Protein AF-A0A8T7JW08-F1 (afdb_monomer_lite)

Foldseek 3Di:
DDLLVVLVVLLVVLVVQLCVLQVVHDVSCVPDPPSVVSNLVSLLSNLVSLVVHDPVVCVVCVVDPNVVSVVVNCCSVPVVVVDDSVVD

Structure (mmCIF, N/CA/C/O backbone):
data_AF-A0A8T7JW08-F1
#
_entry.id   AF-A0A8T7JW08-F1
#
loop_
_atom_site.group_PDB
_atom_site.id
_atom_site.type_symbol
_atom_site.label_atom_id
_atom_site.label_alt_id
_atom_site.label_comp_id
_atom_site.label_asym_id
_atom_site.label_entity_id
_atom_site.label_seq_id
_atom_site.pdbx_PDB_ins_code
_atom_site.Cartn_x
_atom_site.Cartn_y
_atom_site.Cartn_z
_atom_site.occupancy
_atom_site.B_iso_or_equiv
_atom_site.auth_seq_id
_atom_site.auth_comp_id
_atom_site.auth_asym_id
_atom_site.auth_atom_id
_atom_site.pdbx_PDB_model_num
ATOM 1 N N . MET A 1 1 ? -2.770 14.846 17.293 1.00 61.16 1 MET A N 1
ATOM 2 C CA . MET A 1 1 ? -3.120 14.000 16.133 1.00 61.16 1 MET A CA 1
ATOM 3 C C . MET A 1 1 ? -3.597 12.671 16.695 1.00 61.16 1 MET A C 1
ATOM 5 O O . MET A 1 1 ? -2.946 12.196 17.614 1.00 61.16 1 MET A O 1
ATOM 9 N N . ASN A 1 2 ? -4.743 12.143 16.257 1.00 87.38 2 ASN A N 1
ATOM 10 C CA . ASN A 1 2 ? -5.183 10.800 16.661 1.00 87.38 2 ASN A CA 1
ATOM 11 C C . ASN A 1 2 ? -4.223 9.758 16.047 1.00 87.38 2 ASN A C 1
ATOM 13 O O . ASN A 1 2 ? -3.754 9.969 14.928 1.00 87.38 2 ASN A O 1
ATOM 17 N N . GLU A 1 3 ? -3.924 8.670 16.759 1.00 91.50 3 GLU A N 1
ATOM 18 C CA . GLU A 1 3 ? -3.073 7.575 16.268 1.00 91.50 3 GLU A CA 1
ATOM 19 C C . GLU A 1 3 ? -3.621 6.978 14.965 1.00 91.50 3 GLU A C 1
ATOM 21 O O . GLU A 1 3 ? -2.861 6.775 14.021 1.00 91.50 3 GLU A O 1
ATOM 26 N N . ASP A 1 4 ? -4.944 6.821 14.848 1.00 96.12 4 ASP A N 1
ATOM 27 C CA . ASP A 1 4 ? -5.567 6.348 13.604 1.00 96.12 4 ASP A CA 1
ATOM 28 C C . ASP A 1 4 ? -5.258 7.278 12.422 1.00 96.12 4 ASP A C 1
ATOM 30 O O . ASP A 1 4 ? -4.959 6.818 11.324 1.00 96.12 4 ASP A O 1
ATOM 34 N N . THR A 1 5 ? -5.276 8.599 12.641 1.00 96.56 5 THR A N 1
ATOM 35 C CA . THR A 1 5 ? -4.957 9.581 11.594 1.00 96.56 5 THR A CA 1
ATOM 36 C C . THR A 1 5 ? -3.523 9.423 11.105 1.00 96.56 5 THR A C 1
ATOM 38 O O . THR A 1 5 ? -3.286 9.502 9.903 1.00 96.56 5 THR A O 1
ATOM 41 N N . LEU A 1 6 ? -2.576 9.166 12.011 1.00 97.19 6 LEU A N 1
ATOM 42 C CA . LEU A 1 6 ? -1.180 8.935 11.647 1.00 97.19 6 LEU A CA 1
ATOM 43 C C . LEU A 1 6 ? -1.039 7.705 10.738 1.00 97.19 6 LEU A C 1
ATOM 45 O O . LEU A 1 6 ? -0.393 7.782 9.693 1.00 97.19 6 LEU A O 1
ATOM 49 N N . TYR A 1 7 ? -1.670 6.587 11.105 1.00 97.75 7 TYR A N 1
ATOM 50 C CA . TYR A 1 7 ? -1.605 5.364 10.301 1.00 97.75 7 TYR A CA 1
ATOM 51 C C . TYR A 1 7 ? -2.321 5.507 8.958 1.00 97.75 7 TYR A C 1
ATOM 53 O O . TYR A 1 7 ? -1.809 5.018 7.955 1.00 97.75 7 TYR A O 1
ATOM 61 N N . LEU A 1 8 ? -3.457 6.208 8.907 1.00 96.88 8 LEU A N 1
ATOM 62 C CA . LEU A 1 8 ? -4.167 6.482 7.654 1.00 96.88 8 LEU A CA 1
ATOM 63 C C . LEU A 1 8 ? -3.343 7.350 6.697 1.00 96.88 8 LEU A C 1
ATOM 65 O O . LEU A 1 8 ? -3.317 7.061 5.502 1.00 96.88 8 LEU A O 1
ATOM 69 N N . ILE A 1 9 ? -2.641 8.366 7.210 1.00 98.00 9 ILE A N 1
ATOM 70 C CA . ILE A 1 9 ? -1.718 9.180 6.403 1.00 98.00 9 ILE A CA 1
ATOM 71 C C . ILE A 1 9 ? -0.606 8.297 5.833 1.00 98.00 9 ILE A C 1
ATOM 73 O O . ILE A 1 9 ? -0.394 8.290 4.625 1.00 98.00 9 ILE A O 1
ATOM 77 N N . HIS A 1 10 ? 0.041 7.487 6.671 1.00 98.12 10 HIS A N 1
ATOM 78 C CA . HIS A 1 10 ? 1.114 6.606 6.212 1.00 98.12 10 HIS A CA 1
ATOM 79 C C . HIS A 1 10 ? 0.630 5.566 5.180 1.00 98.12 10 HIS A C 1
ATOM 81 O O . HIS A 1 10 ? 1.334 5.271 4.214 1.00 98.12 10 HIS A O 1
ATOM 87 N N . ILE A 1 11 ? -0.588 5.031 5.340 1.00 97.88 11 ILE A N 1
ATOM 88 C CA . ILE A 1 11 ? -1.225 4.152 4.344 1.00 97.88 11 ILE A CA 1
ATOM 89 C C . ILE A 1 11 ? -1.394 4.891 3.010 1.00 97.88 11 ILE A C 1
ATOM 91 O O . ILE A 1 11 ? -1.029 4.342 1.972 1.00 97.88 11 ILE A O 1
ATOM 95 N N . ALA A 1 12 ? -1.910 6.123 3.026 1.00 98.25 12 ALA A N 1
ATOM 96 C CA . ALA A 1 12 ? -2.100 6.917 1.814 1.00 98.25 12 ALA A CA 1
ATOM 97 C C . ALA A 1 12 ? -0.767 7.206 1.102 1.00 98.25 12 ALA A C 1
ATOM 99 O O . ALA A 1 12 ? -0.637 6.933 -0.089 1.00 98.25 12 ALA A O 1
ATOM 100 N N . GLU A 1 13 ? 0.257 7.637 1.841 1.00 98.56 13 GLU A N 1
ATOM 101 C CA . GLU A 1 13 ? 1.602 7.887 1.301 1.00 98.56 13 GLU A CA 1
ATOM 102 C C . GLU A 1 13 ? 2.239 6.620 0.703 1.00 98.56 13 GLU A C 1
ATOM 104 O O . GLU A 1 13 ? 2.959 6.673 -0.303 1.00 98.56 13 GLU A O 1
ATOM 109 N N . ALA A 1 14 ? 1.993 5.455 1.311 1.00 98.50 14 ALA A N 1
ATOM 110 C CA . ALA A 1 14 ? 2.464 4.183 0.781 1.00 98.50 14 ALA A CA 1
ATOM 111 C C . ALA A 1 14 ? 1.765 3.820 -0.538 1.00 98.50 14 ALA A C 1
ATOM 113 O O . ALA A 1 14 ? 2.447 3.385 -1.467 1.00 98.50 14 ALA A O 1
ATOM 114 N N . ILE A 1 15 ? 0.451 4.053 -0.647 1.00 98.38 15 ILE A N 1
ATOM 115 C CA . ILE A 1 15 ? -0.313 3.858 -1.892 1.00 98.38 15 ILE A CA 1
ATOM 116 C C . ILE A 1 15 ? 0.221 4.774 -2.995 1.00 98.38 15 ILE A C 1
ATOM 118 O O . ILE A 1 15 ? 0.522 4.291 -4.086 1.00 98.38 15 ILE A O 1
ATOM 122 N N . GLU A 1 16 ? 0.402 6.063 -2.708 1.00 98.62 16 GLU A N 1
ATOM 123 C CA . GLU A 1 16 ? 0.941 7.033 -3.671 1.00 98.62 16 GLU A CA 1
ATOM 124 C C . GLU A 1 16 ? 2.350 6.646 -4.141 1.00 98.62 16 GLU A C 1
ATOM 126 O O . GLU A 1 16 ? 2.659 6.703 -5.333 1.00 98.62 16 GLU A O 1
ATOM 131 N N . SER A 1 17 ? 3.197 6.179 -3.216 1.00 98.62 17 SER A N 1
ATOM 132 C CA . SER A 1 17 ? 4.534 5.674 -3.551 1.00 98.62 17 SER A CA 1
ATOM 133 C C . SER A 1 17 ? 4.455 4.486 -4.512 1.00 98.62 17 SER A C 1
ATOM 135 O O . SER A 1 17 ? 5.148 4.479 -5.525 1.00 98.62 17 SER A O 1
ATOM 137 N N . ILE A 1 18 ? 3.604 3.494 -4.216 1.00 98.44 18 ILE A N 1
ATOM 138 C CA . ILE A 1 18 ? 3.430 2.305 -5.065 1.00 98.44 18 ILE A CA 1
ATOM 139 C C . ILE A 1 18 ? 2.969 2.721 -6.460 1.00 98.44 18 ILE A C 1
ATOM 141 O O . ILE A 1 18 ? 3.575 2.297 -7.439 1.00 98.44 18 ILE A O 1
ATOM 145 N N . GLN A 1 19 ? 1.952 3.583 -6.550 1.00 98.38 19 GLN A N 1
ATOM 146 C CA . GLN A 1 19 ? 1.426 4.084 -7.823 1.00 98.38 19 GLN A CA 1
ATOM 147 C C . GLN A 1 19 ? 2.504 4.784 -8.657 1.00 98.38 19 GLN A C 1
ATOM 149 O O . GLN A 1 19 ? 2.570 4.574 -9.865 1.00 98.38 19 GLN A O 1
ATOM 154 N N . SER A 1 20 ? 3.371 5.567 -8.012 1.00 98.38 20 SER A N 1
ATOM 155 C CA . SER A 1 20 ? 4.512 6.216 -8.664 1.00 98.38 20 SER A CA 1
ATOM 156 C C . SER A 1 20 ? 5.549 5.204 -9.164 1.00 98.38 20 SER A C 1
ATOM 158 O O . SER A 1 20 ? 6.004 5.291 -10.301 1.00 98.38 20 SER A O 1
ATOM 160 N N . PHE A 1 21 ? 5.887 4.194 -8.355 1.00 98.06 21 PHE A N 1
ATOM 161 C CA . PHE A 1 21 ? 6.884 3.179 -8.714 1.00 98.06 21 PHE A CA 1
ATOM 162 C C . PHE A 1 21 ? 6.465 2.313 -9.904 1.00 98.06 21 PHE A C 1
ATOM 164 O O . PHE A 1 21 ? 7.322 1.870 -10.665 1.00 98.06 21 PHE A O 1
ATOM 171 N N . VAL A 1 22 ? 5.162 2.074 -10.070 1.00 97.62 22 VAL A N 1
ATOM 172 C CA . VAL A 1 22 ? 4.616 1.246 -11.158 1.00 97.62 22 VAL A CA 1
ATOM 173 C C . VAL A 1 22 ? 4.064 2.067 -12.327 1.00 97.62 22 VAL A C 1
ATOM 175 O O . VAL A 1 22 ? 3.400 1.512 -13.202 1.00 97.62 22 VAL A O 1
ATOM 178 N N . ALA A 1 23 ? 4.331 3.378 -12.370 1.00 97.75 23 ALA A N 1
ATOM 179 C CA . ALA A 1 23 ? 3.794 4.282 -13.390 1.00 97.75 23 ALA A CA 1
ATOM 180 C C . ALA A 1 23 ? 4.207 3.900 -14.825 1.00 97.75 23 ALA A C 1
ATOM 182 O O . ALA A 1 23 ? 3.421 4.075 -15.754 1.00 97.75 23 ALA A O 1
ATOM 18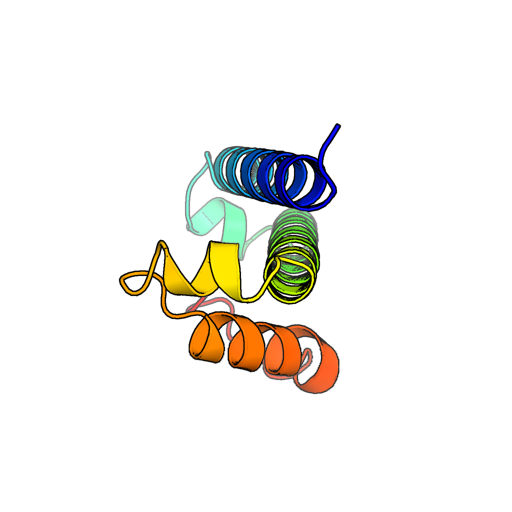3 N N . ASP A 1 24 ? 5.394 3.308 -14.992 1.00 97.12 24 ASP A N 1
ATOM 184 C CA . ASP A 1 24 ? 5.905 2.822 -16.284 1.00 97.12 24 ASP A CA 1
ATOM 185 C C . ASP A 1 24 ? 5.299 1.467 -16.707 1.00 97.12 24 ASP A C 1
ATOM 187 O O . ASP A 1 24 ? 5.643 0.900 -17.747 1.00 97.12 24 ASP A O 1
ATOM 191 N N . GLY A 1 25 ? 4.361 0.945 -15.914 1.00 96.31 25 GLY A N 1
ATOM 192 C CA . GLY A 1 25 ? 3.582 -0.241 -16.221 1.00 96.31 25 GLY A CA 1
ATOM 193 C C . GLY A 1 25 ? 4.247 -1.559 -15.828 1.00 96.31 25 GLY A C 1
ATOM 194 O O . GLY A 1 25 ? 5.332 -1.632 -15.248 1.00 96.31 25 GLY A O 1
ATOM 195 N N . ARG A 1 26 ? 3.538 -2.643 -16.151 1.00 95.19 26 ARG A N 1
ATOM 196 C CA . ARG A 1 26 ? 3.872 -4.002 -15.714 1.00 95.19 26 ARG A CA 1
ATOM 197 C C . ARG A 1 26 ? 5.238 -4.471 -16.207 1.00 95.19 26 ARG A C 1
ATOM 199 O O . ARG A 1 26 ? 5.977 -5.077 -15.442 1.00 95.19 26 ARG A O 1
ATOM 206 N N . ASP A 1 27 ? 5.582 -4.207 -17.463 1.00 96.75 27 ASP A N 1
ATOM 207 C CA . ASP A 1 27 ? 6.843 -4.697 -18.023 1.00 96.75 27 ASP A CA 1
ATOM 208 C C . ASP A 1 27 ? 8.048 -4.045 -17.339 1.00 96.75 27 ASP A C 1
ATOM 210 O O . ASP A 1 27 ? 9.010 -4.741 -17.017 1.00 96.75 27 ASP A O 1
ATOM 214 N N . ALA A 1 28 ? 7.972 -2.746 -17.033 1.00 96.75 28 ALA A N 1
ATOM 215 C CA . ALA A 1 28 ? 9.004 -2.049 -16.270 1.00 96.75 28 ALA A CA 1
ATOM 216 C C . ALA A 1 28 ? 9.135 -2.613 -14.845 1.00 96.75 28 ALA A C 1
ATOM 218 O O . ALA A 1 28 ? 10.248 -2.855 -14.376 1.00 96.75 28 ALA A O 1
ATOM 219 N N . PHE A 1 29 ? 8.007 -2.901 -14.186 1.00 97.12 29 PHE A N 1
ATOM 220 C CA . PHE A 1 29 ? 7.981 -3.563 -12.880 1.00 97.12 29 PHE A CA 1
ATOM 221 C C . PHE A 1 29 ? 8.642 -4.951 -12.921 1.00 97.12 29 PHE A C 1
ATOM 223 O O . PHE A 1 29 ? 9.521 -5.242 -12.111 1.00 97.12 29 PHE A O 1
ATOM 230 N N . MET A 1 30 ? 8.290 -5.799 -13.893 1.00 96.50 30 MET A N 1
ATOM 231 C CA . MET A 1 30 ? 8.809 -7.172 -13.990 1.00 96.50 30 MET A CA 1
ATOM 232 C C . MET A 1 30 ? 10.314 -7.242 -14.286 1.00 96.50 30 MET A C 1
ATOM 234 O O . MET A 1 30 ? 10.954 -8.232 -13.937 1.00 96.50 30 MET A O 1
ATOM 238 N N . HIS A 1 31 ? 10.895 -6.196 -14.878 1.00 97.12 31 HIS A N 1
ATOM 239 C CA . HIS A 1 31 ? 12.323 -6.136 -15.214 1.00 97.12 31 HIS A CA 1
ATOM 240 C C . HIS A 1 31 ? 13.165 -5.313 -14.227 1.00 97.12 31 HIS A C 1
ATOM 242 O O . HIS A 1 31 ? 14.352 -5.099 -14.474 1.00 97.12 31 HIS A O 1
ATOM 248 N N . SER A 1 32 ? 12.587 -4.854 -13.113 1.00 97.50 32 SER A N 1
ATOM 249 C CA . SER A 1 32 ? 13.293 -4.038 -12.125 1.00 97.50 32 SER A CA 1
ATOM 250 C C . SER A 1 32 ? 13.147 -4.602 -10.715 1.00 97.50 32 SER A C 1
ATOM 252 O O . SER A 1 32 ? 12.176 -4.332 -10.010 1.00 97.50 32 SER A O 1
ATOM 254 N N . GLU A 1 33 ? 14.167 -5.341 -10.269 1.00 96.06 33 GLU A N 1
ATOM 255 C CA . GLU A 1 33 ? 14.251 -5.875 -8.901 1.00 96.06 33 GLU A CA 1
ATOM 256 C C . GLU A 1 33 ? 14.153 -4.760 -7.846 1.00 96.06 33 GLU A C 1
ATOM 258 O O . GLU A 1 33 ? 13.516 -4.925 -6.809 1.00 96.06 33 GLU A O 1
ATOM 263 N N . LEU A 1 34 ? 14.718 -3.581 -8.133 1.00 97.44 34 LEU A N 1
ATOM 264 C CA . LEU A 1 34 ? 14.633 -2.424 -7.243 1.00 97.44 34 LEU A CA 1
ATOM 265 C C . LEU A 1 34 ? 13.186 -1.941 -7.074 1.00 97.44 34 LEU A C 1
ATOM 267 O O . LEU A 1 34 ? 12.759 -1.659 -5.954 1.00 97.44 34 LEU A O 1
ATOM 271 N N . VAL A 1 35 ? 12.432 -1.851 -8.173 1.00 97.44 35 VAL A N 1
ATOM 272 C CA . VAL A 1 35 ? 11.022 -1.438 -8.136 1.00 97.44 35 VAL A CA 1
ATOM 273 C C . VAL A 1 35 ? 10.188 -2.505 -7.427 1.00 97.44 35 VAL A C 1
ATOM 275 O O . VAL A 1 35 ? 9.380 -2.159 -6.567 1.00 97.44 35 VAL A O 1
ATOM 278 N N . GLN A 1 36 ? 10.428 -3.790 -7.701 1.00 96.56 36 GLN A N 1
ATOM 279 C CA . GLN A 1 36 ? 9.769 -4.903 -7.005 1.00 96.56 36 GLN A CA 1
ATOM 280 C C . GLN A 1 36 ? 10.005 -4.833 -5.496 1.00 96.56 36 GLN A C 1
ATOM 282 O O . GLN A 1 36 ? 9.049 -4.838 -4.721 1.00 96.56 36 GLN A O 1
ATOM 287 N N . ALA A 1 37 ? 11.260 -4.690 -5.067 1.00 95.38 37 ALA A N 1
ATOM 288 C CA . ALA A 1 37 ? 11.612 -4.565 -3.658 1.00 95.38 37 ALA A CA 1
ATOM 289 C C . ALA A 1 37 ? 10.946 -3.339 -3.007 1.00 95.38 37 ALA A C 1
ATOM 291 O O . ALA A 1 37 ? 10.410 -3.441 -1.901 1.00 95.38 37 ALA A O 1
ATOM 292 N N . ALA A 1 38 ? 10.924 -2.195 -3.698 1.00 97.31 38 ALA A N 1
ATOM 293 C CA . ALA A 1 38 ? 10.288 -0.978 -3.201 1.00 97.31 38 ALA A CA 1
ATOM 294 C C . ALA A 1 38 ? 8.764 -1.135 -3.048 1.00 97.31 38 ALA A C 1
ATOM 296 O O . ALA A 1 38 ? 8.208 -0.739 -2.019 1.00 97.31 38 ALA A O 1
ATOM 297 N N . VAL A 1 39 ? 8.093 -1.747 -4.028 1.00 97.12 39 VAL A N 1
ATOM 298 C CA . VAL A 1 39 ? 6.649 -2.033 -3.986 1.00 97.12 39 VAL A CA 1
ATOM 299 C C . VAL A 1 39 ? 6.325 -3.012 -2.861 1.00 97.12 39 VAL A C 1
ATOM 301 O O . VAL A 1 39 ? 5.458 -2.721 -2.038 1.00 97.12 39 VAL A O 1
ATOM 304 N N . LEU A 1 40 ? 7.054 -4.127 -2.762 1.00 95.50 40 LEU A N 1
ATOM 305 C CA . LEU A 1 40 ? 6.853 -5.128 -1.709 1.00 95.50 40 LEU A CA 1
ATOM 306 C C . LEU A 1 40 ? 7.051 -4.530 -0.313 1.00 95.50 40 LEU A C 1
ATOM 308 O O . LEU A 1 40 ? 6.240 -4.777 0.583 1.00 95.50 40 LEU A O 1
ATOM 312 N N . TYR A 1 41 ? 8.071 -3.687 -0.136 1.00 96.06 41 TYR A N 1
ATOM 313 C CA . TYR A 1 41 ? 8.296 -2.981 1.123 1.00 96.06 41 TYR A CA 1
ATOM 314 C C . TYR A 1 41 ? 7.129 -2.048 1.473 1.00 96.06 41 TYR A C 1
ATOM 316 O O . TYR A 1 41 ? 6.622 -2.092 2.595 1.00 96.06 41 TYR A O 1
ATOM 324 N N . LYS A 1 42 ? 6.653 -1.235 0.519 1.00 97.88 42 LYS A N 1
ATOM 325 C CA . LYS A 1 42 ? 5.509 -0.335 0.745 1.00 97.88 42 LYS A CA 1
ATOM 326 C C . LYS A 1 42 ? 4.224 -1.101 1.053 1.00 97.88 42 LYS A C 1
ATOM 328 O O . LYS A 1 42 ? 3.490 -0.711 1.957 1.00 97.88 42 LYS A O 1
ATOM 333 N N . LEU A 1 43 ? 3.979 -2.211 0.361 1.00 96.81 43 LEU A N 1
ATOM 334 C CA . LEU A 1 43 ? 2.849 -3.100 0.624 1.00 96.81 43 LEU A CA 1
ATOM 335 C C . LEU A 1 43 ? 2.918 -3.702 2.035 1.00 96.81 43 LEU A C 1
ATOM 337 O O . LEU A 1 43 ? 1.911 -3.735 2.744 1.00 96.81 43 LEU A O 1
ATOM 341 N N . GLN A 1 44 ? 4.106 -4.120 2.480 1.00 95.25 44 GLN A N 1
ATOM 342 C CA . GLN A 1 44 ? 4.318 -4.641 3.829 1.00 95.25 44 GLN A CA 1
ATOM 343 C C . GLN A 1 44 ? 4.051 -3.582 4.909 1.00 95.25 44 GLN A C 1
ATOM 345 O O . GLN A 1 44 ? 3.326 -3.857 5.871 1.00 95.25 44 GLN A O 1
ATOM 350 N N . THR A 1 45 ? 4.625 -2.382 4.784 1.00 96.44 45 THR A N 1
ATOM 351 C CA . THR A 1 45 ? 4.491 -1.330 5.808 1.00 96.44 45 THR A CA 1
ATOM 352 C C . THR A 1 45 ? 3.086 -0.725 5.844 1.00 96.44 45 THR A C 1
ATOM 354 O O . THR A 1 45 ? 2.578 -0.408 6.927 1.00 96.44 45 THR A O 1
ATOM 357 N N . LEU A 1 46 ? 2.419 -0.633 4.690 1.00 97.31 46 LEU A N 1
ATOM 358 C CA . LEU A 1 46 ? 0.996 -0.313 4.600 1.00 97.31 46 LEU A CA 1
ATOM 359 C C . LEU A 1 46 ? 0.167 -1.350 5.353 1.00 97.31 46 LEU A C 1
ATOM 361 O O . LEU A 1 46 ? -0.632 -0.986 6.216 1.00 97.31 46 LEU A O 1
ATOM 365 N N . ALA A 1 47 ? 0.377 -2.639 5.073 1.00 96.50 47 ALA A N 1
ATOM 366 C CA . ALA A 1 47 ? -0.410 -3.694 5.695 1.00 96.50 47 ALA A CA 1
ATOM 367 C C . ALA A 1 47 ? -0.185 -3.752 7.215 1.00 96.50 47 ALA A C 1
ATOM 369 O O . ALA A 1 47 ? -1.142 -3.935 7.965 1.00 96.50 47 ALA A O 1
ATOM 370 N N . GLU A 1 48 ? 1.036 -3.504 7.698 1.00 96.38 48 GLU A N 1
ATOM 371 C CA . GLU A 1 48 ? 1.306 -3.342 9.134 1.00 96.38 48 GLU A CA 1
ATOM 372 C C . GLU A 1 48 ? 0.526 -2.162 9.733 1.00 96.38 48 GLU A C 1
ATOM 374 O O . GLU A 1 48 ? -0.084 -2.301 10.791 1.00 96.38 48 GLU A O 1
ATOM 379 N N . SER A 1 49 ? 0.474 -1.02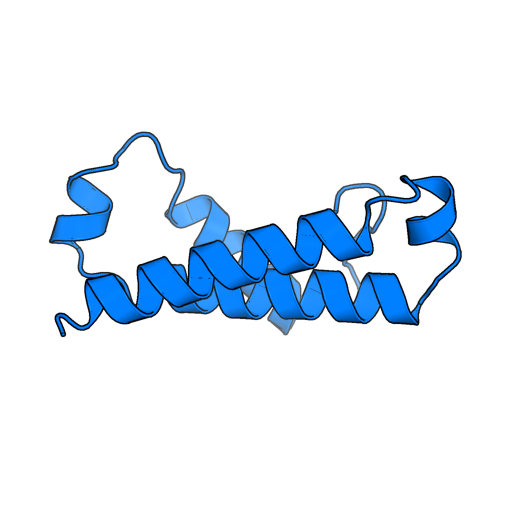4 9.037 1.00 97.06 49 SER A N 1
ATOM 380 C CA . SER A 1 49 ? -0.270 0.157 9.499 1.00 97.06 49 SER A CA 1
ATOM 381 C C . SER A 1 49 ? -1.766 -0.124 9.624 1.00 97.06 49 SER A C 1
ATOM 383 O O . SER A 1 49 ? -2.385 0.306 10.595 1.00 97.06 49 SER A O 1
ATOM 385 N N . THR A 1 50 ? -2.346 -0.924 8.719 1.00 97.06 50 THR A N 1
ATOM 386 C CA . THR A 1 50 ? -3.758 -1.331 8.845 1.00 97.06 50 THR A CA 1
ATOM 387 C C . THR A 1 50 ? -4.036 -2.135 10.118 1.00 97.06 50 THR A C 1
ATOM 389 O O . THR A 1 50 ? -5.127 -2.031 10.675 1.00 97.06 50 THR A O 1
ATOM 392 N N . GLN A 1 51 ? -3.061 -2.896 10.635 1.00 95.06 51 GLN A N 1
ATOM 393 C CA . GLN A 1 51 ? -3.231 -3.650 11.884 1.00 95.06 51 GLN A CA 1
ATOM 394 C C . GLN A 1 51 ? -3.259 -2.739 13.113 1.00 95.06 51 GLN A C 1
ATOM 396 O O . GLN A 1 51 ? -3.882 -3.098 14.112 1.00 95.06 51 GLN A O 1
ATOM 401 N N . ARG A 1 52 ? -2.610 -1.572 13.025 1.00 96.44 52 ARG A N 1
ATOM 402 C CA . ARG A 1 52 ? -2.515 -0.581 14.103 1.00 96.44 52 ARG A CA 1
ATOM 403 C C . ARG A 1 52 ? -3.728 0.335 14.215 1.00 96.44 52 ARG A C 1
ATOM 405 O O . ARG A 1 52 ? -3.869 0.995 15.237 1.00 96.44 52 ARG A O 1
ATOM 412 N N . LEU A 1 53 ? -4.594 0.355 13.202 1.00 97.00 53 LEU A N 1
ATOM 413 C CA . LEU A 1 53 ? -5.870 1.059 13.281 1.00 97.00 53 LEU A CA 1
ATOM 414 C C . LEU A 1 53 ? -6.727 0.491 14.415 1.00 97.00 53 LEU A C 1
ATOM 416 O O . LEU A 1 53 ? -6.761 -0.726 14.635 1.00 97.00 53 LEU A O 1
ATOM 420 N N . SER A 1 54 ? -7.460 1.371 15.089 1.00 96.88 54 SER A N 1
ATOM 421 C CA . SER A 1 54 ? -8.437 0.991 16.101 1.00 96.88 54 SER A CA 1
ATOM 422 C C . SER A 1 54 ? -9.535 0.096 15.517 1.00 96.88 54 SER A C 1
ATOM 424 O O . SER A 1 54 ? -9.926 0.212 14.351 1.00 96.88 54 SER A O 1
ATOM 426 N N . GLU A 1 55 ? -10.100 -0.777 16.350 1.00 96.00 55 GLU A N 1
ATOM 427 C CA . GLU A 1 55 ? -11.223 -1.626 15.938 1.00 96.00 55 GLU A CA 1
ATOM 428 C C . GLU A 1 55 ? -12.444 -0.795 15.529 1.00 96.00 55 GLU A C 1
ATOM 430 O O . GLU A 1 55 ? -13.151 -1.159 14.594 1.00 96.00 55 GLU A O 1
ATOM 435 N N . SER A 1 56 ? -12.653 0.371 16.150 1.00 96.12 56 SER A N 1
ATOM 436 C CA . SER A 1 56 ? -13.687 1.319 15.730 1.00 96.12 56 SER A CA 1
ATOM 437 C C . SER A 1 56 ? -13.461 1.858 14.317 1.00 96.12 56 SER A C 1
ATOM 439 O O . SER A 1 56 ? -14.421 1.957 13.554 1.00 96.12 56 SER A O 1
ATOM 441 N N . ALA A 1 57 ? -12.216 2.171 13.942 1.00 95.50 57 ALA A N 1
ATOM 442 C CA . ALA A 1 57 ? -11.894 2.650 12.599 1.00 95.50 57 ALA A CA 1
ATOM 443 C C . ALA A 1 57 ? -12.103 1.551 11.548 1.00 95.50 57 ALA A C 1
ATOM 445 O O . ALA A 1 57 ? -12.693 1.800 10.496 1.00 95.50 57 ALA A O 1
ATOM 446 N N . LYS A 1 58 ? -11.694 0.314 11.855 1.00 96.69 58 LYS A N 1
ATOM 447 C CA . LYS A 1 58 ? -11.930 -0.846 10.981 1.00 96.69 58 LYS A CA 1
ATOM 448 C C . LYS A 1 58 ? -13.424 -1.148 10.834 1.00 96.69 58 LYS A C 1
ATOM 450 O O . LYS A 1 58 ? -13.903 -1.334 9.716 1.00 96.69 58 LYS A O 1
ATOM 455 N N . ALA A 1 59 ? -14.175 -1.137 11.938 1.00 96.44 59 ALA A N 1
ATOM 456 C CA . ALA A 1 59 ? -15.615 -1.398 11.951 1.00 96.44 59 ALA A CA 1
ATOM 457 C C . ALA A 1 59 ? -16.430 -0.324 11.211 1.00 96.44 59 ALA A C 1
ATOM 459 O O . ALA A 1 59 ? -17.478 -0.637 10.649 1.00 96.44 59 ALA A O 1
ATOM 460 N N . ALA A 1 60 ? -15.946 0.921 11.165 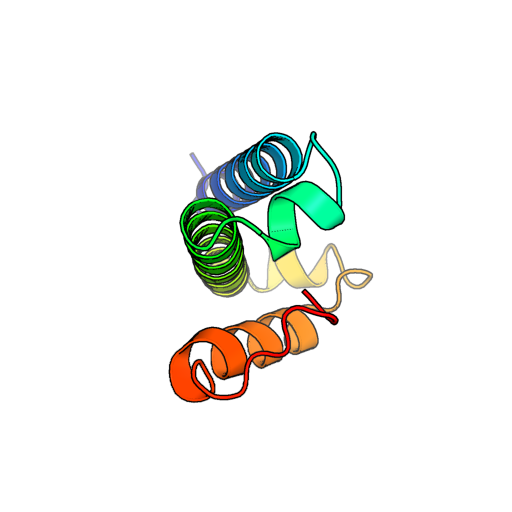1.00 96.62 60 ALA A N 1
ATOM 461 C CA . ALA A 1 60 ? -16.550 1.991 10.371 1.00 96.62 60 ALA A CA 1
ATOM 462 C C . ALA A 1 60 ? -16.395 1.783 8.850 1.00 96.62 60 ALA A C 1
ATOM 464 O O . ALA A 1 60 ? -17.105 2.415 8.066 1.00 96.62 60 ALA A O 1
ATOM 465 N N . HIS A 1 61 ? -15.498 0.888 8.425 1.00 96.06 61 HIS A N 1
ATOM 466 C CA . HIS A 1 61 ? -15.217 0.591 7.023 1.00 96.06 61 HIS A CA 1
ATOM 467 C C . HIS A 1 61 ? -15.248 -0.924 6.742 1.00 96.06 61 HIS A C 1
ATOM 469 O O . HIS A 1 61 ? -14.222 -1.516 6.392 1.00 96.06 61 HIS A O 1
ATOM 475 N N . PRO A 1 62 ? -16.419 -1.577 6.867 1.00 95.75 62 PRO A N 1
ATOM 476 C CA . PRO A 1 62 ? -16.554 -3.025 6.697 1.00 95.75 62 PRO A CA 1
ATOM 477 C C . PRO A 1 62 ? -16.374 -3.495 5.245 1.00 95.75 62 PRO A C 1
ATOM 479 O O . PRO A 1 62 ? -16.199 -4.685 5.004 1.00 95.75 62 PRO A O 1
ATOM 482 N N . GLN A 1 63 ? -16.415 -2.580 4.272 1.00 97.44 63 GLN A N 1
ATOM 483 C CA . GLN A 1 63 ? -16.142 -2.875 2.864 1.00 97.44 63 GLN A CA 1
ATOM 484 C C . GLN A 1 63 ? -14.662 -3.176 2.588 1.00 97.44 63 GLN A C 1
ATOM 486 O O . GLN A 1 63 ? -14.334 -3.697 1.524 1.00 97.44 63 GLN A O 1
ATOM 491 N N . VAL A 1 64 ? -13.766 -2.819 3.513 1.00 96.19 64 VAL A N 1
ATOM 492 C CA . VAL A 1 64 ? -12.342 -3.133 3.405 1.00 96.19 64 VAL A CA 1
ATOM 493 C C . VAL A 1 64 ? -12.098 -4.516 3.998 1.00 96.19 64 VAL A C 1
ATOM 495 O O . VAL A 1 64 ? -12.467 -4.806 5.134 1.00 96.19 64 VAL A O 1
ATOM 498 N N . GLU A 1 65 ? -11.439 -5.381 3.234 1.00 96.12 65 GLU A N 1
ATOM 499 C CA . GLU A 1 65 ? -11.171 -6.762 3.634 1.00 96.12 65 GLU A CA 1
ATOM 500 C C . GLU A 1 65 ? -9.970 -6.857 4.596 1.00 96.12 65 GLU A C 1
ATOM 502 O O . GLU A 1 65 ? -8.925 -7.420 4.261 1.00 96.12 65 GLU A O 1
ATOM 507 N N . TRP A 1 66 ? -10.105 -6.301 5.804 1.00 96.12 66 TRP A N 1
ATOM 508 C CA . TRP A 1 66 ? -9.022 -6.180 6.794 1.00 96.12 66 TRP A CA 1
ATOM 509 C C . TRP A 1 66 ? -8.295 -7.501 7.086 1.00 96.12 66 TRP A C 1
ATOM 511 O O . TRP A 1 66 ? -7.064 -7.541 7.124 1.00 96.12 66 TRP A O 1
ATOM 521 N N . GLU A 1 67 ? -9.034 -8.607 7.217 1.00 93.88 67 GLU A N 1
ATOM 522 C CA . GLU A 1 67 ? -8.442 -9.932 7.449 1.00 93.88 67 GLU A CA 1
ATOM 523 C C . GLU A 1 67 ? -7.615 -10.428 6.255 1.00 93.88 67 GLU A C 1
ATOM 525 O O . GLU A 1 67 ? -6.576 -11.066 6.446 1.00 93.88 67 GLU A O 1
ATOM 530 N N . LYS A 1 68 ? -8.004 -10.094 5.016 1.00 94.88 68 LYS A N 1
ATOM 531 C CA . LYS A 1 68 ? -7.194 -10.426 3.835 1.00 94.88 68 LYS A CA 1
ATOM 532 C C . LYS A 1 68 ? -5.901 -9.620 3.807 1.00 94.88 68 LYS A C 1
ATOM 534 O O . LYS A 1 68 ? -4.852 -10.194 3.524 1.00 94.88 68 LYS A O 1
ATOM 539 N N . ILE A 1 69 ? -5.948 -8.334 4.161 1.00 95.19 69 ILE A N 1
ATOM 540 C CA . ILE A 1 69 ? -4.748 -7.483 4.261 1.00 95.19 69 ILE A CA 1
ATOM 541 C C . ILE A 1 69 ? -3.790 -8.041 5.324 1.00 95.19 69 ILE A C 1
ATOM 543 O O . ILE A 1 69 ? -2.583 -8.161 5.092 1.00 95.19 69 ILE A O 1
ATOM 547 N N . ARG A 1 70 ? -4.327 -8.474 6.469 1.00 91.94 70 ARG A N 1
ATOM 548 C CA . ARG A 1 70 ? -3.554 -9.147 7.520 1.00 91.94 70 ARG A CA 1
ATOM 549 C C . ARG A 1 70 ? -2.919 -10.453 7.030 1.00 91.94 70 ARG A C 1
ATOM 551 O O . ARG A 1 70 ? -1.732 -10.679 7.271 1.00 91.94 70 ARG A O 1
ATOM 558 N N . GLY A 1 71 ? -3.680 -11.298 6.335 1.00 91.62 71 GLY A N 1
ATOM 559 C CA . GLY A 1 71 ? -3.173 -12.541 5.74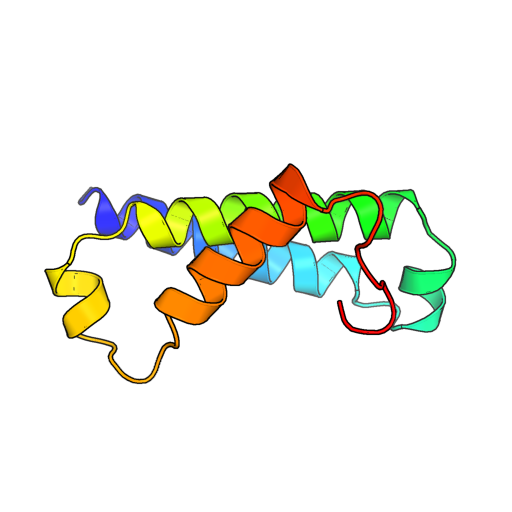4 1.00 91.62 71 GLY A CA 1
ATOM 560 C C . GLY A 1 71 ? -2.069 -12.292 4.714 1.00 91.62 71 GLY A C 1
ATOM 561 O O . GLY A 1 71 ? -1.033 -12.959 4.735 1.00 91.62 71 GLY A O 1
ATOM 562 N N . PHE A 1 72 ? -2.246 -11.277 3.870 1.00 91.31 72 PHE A N 1
ATOM 563 C CA . PHE A 1 72 ? -1.260 -10.853 2.883 1.00 91.31 72 PHE A CA 1
ATOM 564 C C . PHE A 1 72 ? 0.058 -10.400 3.529 1.00 91.31 72 PHE A C 1
ATOM 566 O O . PHE A 1 72 ? 1.119 -10.889 3.141 1.00 91.31 72 PHE A O 1
ATOM 573 N N . ARG A 1 73 ? 0.007 -9.574 4.586 1.00 91.19 73 ARG A N 1
ATOM 574 C CA . ARG A 1 73 ? 1.193 -9.174 5.373 1.00 91.19 73 ARG A CA 1
ATOM 575 C C . ARG A 1 73 ? 1.979 -10.383 5.873 1.00 91.19 73 ARG A C 1
ATOM 577 O O . ARG A 1 73 ? 3.203 -10.406 5.782 1.00 91.19 73 ARG A O 1
ATOM 584 N N . ASN A 1 74 ? 1.287 -11.397 6.390 1.00 87.75 74 ASN A N 1
ATOM 585 C CA . ASN A 1 74 ? 1.944 -12.612 6.873 1.00 87.75 74 ASN A CA 1
ATOM 586 C C . ASN A 1 74 ? 2.656 -13.358 5.742 1.00 87.75 74 ASN A C 1
ATOM 588 O O . ASN A 1 74 ? 3.763 -13.851 5.951 1.00 87.75 74 ASN A O 1
ATOM 592 N N . ARG A 1 75 ? 2.064 -13.402 4.542 1.00 88.25 75 ARG A N 1
ATOM 593 C CA . ARG A 1 75 ? 2.706 -14.017 3.377 1.00 88.25 75 ARG A CA 1
ATOM 594 C C . ARG A 1 75 ? 3.911 -13.213 2.890 1.00 88.25 75 ARG A C 1
ATOM 596 O O . ARG A 1 75 ? 4.933 -13.827 2.619 1.00 88.25 75 ARG A O 1
ATOM 603 N N . LEU A 1 76 ? 3.835 -11.882 2.861 1.00 86.75 76 LEU A N 1
ATOM 604 C CA . LEU A 1 76 ? 4.983 -11.039 2.503 1.00 86.75 76 LEU A CA 1
ATOM 605 C C . LEU A 1 76 ? 6.167 -11.210 3.461 1.00 86.75 76 LEU A C 1
ATOM 607 O O . LEU A 1 76 ? 7.306 -11.182 3.018 1.00 86.75 76 LEU A O 1
ATOM 611 N N . VAL A 1 77 ? 5.916 -11.398 4.759 1.00 82.81 77 VAL A N 1
ATOM 612 C CA . VAL A 1 77 ? 6.989 -11.507 5.764 1.00 82.81 77 VAL A CA 1
ATOM 613 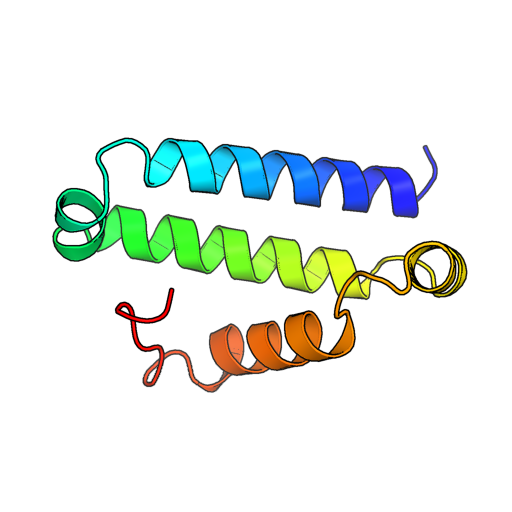C C . VAL A 1 77 ? 7.534 -12.930 5.896 1.00 82.81 77 VAL A C 1
ATOM 615 O O . VAL A 1 77 ? 8.736 -13.107 6.066 1.00 82.81 77 VAL A O 1
ATOM 618 N N . HIS A 1 78 ? 6.675 -13.952 5.850 1.00 82.00 78 HIS A N 1
ATOM 619 C CA . HIS A 1 78 ? 7.074 -15.340 6.127 1.00 82.00 78 HIS A CA 1
ATOM 620 C C . HIS A 1 78 ? 7.194 -16.212 4.878 1.00 82.00 78 HIS A C 1
ATOM 622 O O . HIS A 1 78 ? 7.935 -17.188 4.889 1.00 82.00 78 HIS A O 1
ATOM 628 N N . GLY A 1 79 ? 6.479 -15.866 3.810 1.00 78.69 79 GLY A N 1
ATOM 629 C CA . GLY A 1 79 ? 6.500 -16.559 2.524 1.00 78.69 79 GLY A CA 1
ATOM 630 C C . GLY A 1 79 ? 7.181 -15.739 1.434 1.00 78.69 79 GLY A C 1
ATOM 631 O O . GLY A 1 79 ? 6.806 -15.881 0.278 1.00 78.69 79 GLY A O 1
ATOM 632 N N . TYR A 1 80 ? 8.134 -14.866 1.786 1.00 74.44 80 TYR A N 1
ATOM 633 C CA . TYR A 1 80 ? 8.792 -13.946 0.847 1.00 74.44 80 TYR A CA 1
ATOM 634 C C . TYR A 1 80 ? 9.496 -14.661 -0.317 1.00 74.44 80 TYR A C 1
ATOM 636 O O . TYR A 1 80 ? 9.575 -14.106 -1.406 1.00 74.44 80 TYR A O 1
ATOM 644 N N . LEU A 1 81 ? 9.953 -15.904 -0.112 1.00 76.88 81 LEU A N 1
ATOM 645 C CA . LEU A 1 81 ? 10.510 -16.752 -1.175 1.00 76.88 81 LEU A CA 1
ATOM 646 C C . LEU A 1 81 ? 9.448 -17.247 -2.174 1.00 76.88 81 LEU A C 1
ATOM 648 O O . LEU A 1 81 ? 9.784 -17.551 -3.312 1.00 76.88 81 LEU A O 1
ATOM 652 N N . ASP A 1 82 ? 8.178 -17.293 -1.762 1.00 82.25 82 ASP A N 1
ATOM 653 C CA . ASP A 1 82 ? 7.043 -17.804 -2.541 1.00 82.25 82 ASP A CA 1
ATOM 654 C C . ASP A 1 82 ? 6.090 -16.681 -2.996 1.00 82.25 82 ASP A C 1
ATOM 656 O O . ASP A 1 82 ? 4.903 -16.922 -3.280 1.00 82.25 82 ASP A O 1
ATOM 660 N N . VAL A 1 83 ? 6.555 -15.428 -2.988 1.00 86.00 83 VAL A N 1
ATOM 661 C CA . VAL A 1 83 ? 5.776 -14.298 -3.499 1.00 86.00 83 VAL A CA 1
ATOM 662 C C . VAL A 1 83 ? 5.758 -14.377 -5.020 1.00 86.00 83 VAL A C 1
ATOM 664 O O . VAL A 1 83 ? 6.789 -14.288 -5.678 1.00 86.00 83 VAL A O 1
ATOM 667 N N . ASN A 1 84 ? 4.561 -14.542 -5.579 1.00 89.31 84 ASN A N 1
ATOM 668 C CA . ASN A 1 84 ? 4.364 -14.530 -7.019 1.00 89.31 84 ASN A CA 1
ATOM 669 C C . ASN A 1 84 ? 4.173 -13.085 -7.502 1.00 89.31 84 ASN A C 1
ATOM 671 O O . ASN A 1 84 ? 3.118 -12.496 -7.267 1.00 89.31 84 ASN A O 1
ATOM 675 N N . LEU A 1 85 ? 5.179 -12.546 -8.195 1.00 89.56 85 LEU A N 1
ATOM 676 C CA . LEU A 1 85 ? 5.153 -11.195 -8.766 1.00 89.56 85 LEU A CA 1
ATOM 677 C C . LEU A 1 85 ? 4.096 -11.010 -9.861 1.00 89.56 85 LEU A C 1
ATOM 679 O O . LEU A 1 85 ? 3.728 -9.880 -10.140 1.00 89.56 85 LEU A O 1
ATOM 683 N N . ASP A 1 86 ? 3.569 -12.083 -10.458 1.00 89.00 86 ASP A N 1
ATOM 684 C CA . ASP A 1 86 ? 2.457 -11.973 -11.408 1.00 89.00 86 ASP A CA 1
ATOM 685 C C . ASP A 1 86 ? 1.118 -11.642 -10.720 1.00 89.00 86 ASP A C 1
ATOM 687 O O . ASP A 1 86 ? 0.168 -11.254 -11.401 1.00 89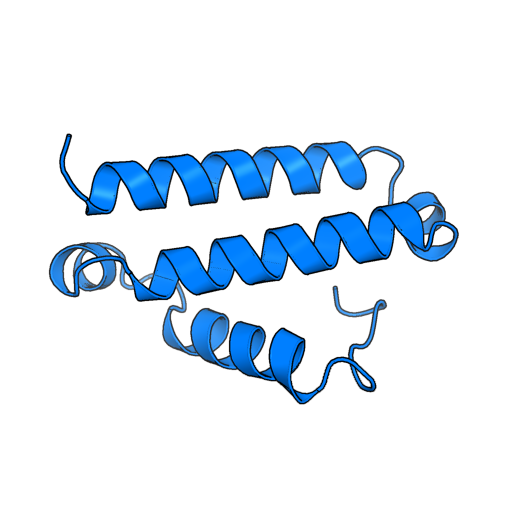.00 86 ASP A O 1
ATOM 691 N N . ILE A 1 87 ? 1.026 -11.832 -9.395 1.00 86.19 87 ILE A N 1
ATOM 692 C CA . ILE A 1 87 ? -0.162 -11.530 -8.574 1.00 86.19 87 ILE A CA 1
ATOM 693 C C . ILE A 1 87 ? -0.044 -10.161 -7.883 1.00 86.19 87 ILE A C 1
ATOM 695 O O . ILE A 1 87 ? -1.071 -9.564 -7.558 1.00 86.19 87 ILE A O 1
ATOM 699 N N . VAL A 1 88 ? 1.185 -9.707 -7.618 1.00 82.94 88 VAL A N 1
ATOM 700 C CA . VAL A 1 88 ? 1.501 -8.414 -6.980 1.00 82.94 88 VAL A CA 1
ATOM 701 C C . VAL A 1 88 ? 1.302 -7.277 -7.974 1.00 82.94 88 VAL A C 1
ATOM 703 O O . VAL A 1 88 ? 0.711 -6.259 -7.552 1.00 82.94 88 VAL A O 1
#

pLDDT: mean 93.88, std 6.32, range [61.16, 98.62]

Secondary structure (DSSP, 8-state):
--HHHHHHHHHHHHHHHHHHHTTTHHHHHHT-HHHHHHHHHHHHHHHHHHHHS-HHHHHT-TTS-HHHHHHHHHHHHHSGGG--TTT-

Sequence (88 aa):
MNEDTLYLIHIAEAIESIQSFVADGRDAFMHSELVQAAVLYKLQTLAESTQRLSESAKAAHPQVEWEKIRGFRNRLVHGYLDVNLDIV

Radius of gyration: 13.93 Å; chains: 1; bounding box: 31×32×35 Å